Protein AF-A0A9D3NVT4-F1 (afdb_monomer_lite)

Structure (mmCIF, N/CA/C/O backbone):
data_AF-A0A9D3NVT4-F1
#
_entry.id   AF-A0A9D3NVT4-F1
#
loop_
_atom_site.group_PDB
_atom_site.id
_atom_site.type_symbol
_atom_site.label_atom_id
_atom_site.label_alt_id
_atom_site.label_comp_id
_atom_site.label_asym_id
_atom_site.label_entity_id
_atom_site.label_seq_id
_atom_site.pdbx_PDB_ins_code
_atom_site.Cartn_x
_atom_site.Cartn_y
_atom_site.Cartn_z
_atom_site.occupancy
_atom_site.B_iso_or_equiv
_atom_site.auth_seq_id
_atom_site.auth_comp_id
_atom_site.auth_asym_id
_atom_site.auth_atom_id
_atom_site.pdbx_PDB_model_num
ATOM 1 N N . MET A 1 1 ? -10.603 9.065 -17.003 1.00 67.75 1 MET A N 1
ATOM 2 C CA . MET A 1 1 ? -11.390 10.242 -16.588 1.00 67.75 1 MET A CA 1
ATOM 3 C C . MET A 1 1 ? -10.645 11.050 -15.518 1.00 67.75 1 MET A C 1
ATOM 5 O O . MET A 1 1 ? -10.880 10.851 -14.325 1.00 67.75 1 MET A O 1
ATOM 9 N N . PRO A 1 2 ? -9.682 11.910 -15.901 1.00 84.25 2 PRO A N 1
ATOM 10 C CA . PRO A 1 2 ? -9.067 12.894 -14.997 1.00 84.25 2 PRO A CA 1
ATOM 11 C C . PRO A 1 2 ? -10.065 13.868 -14.336 1.00 84.25 2 PRO A C 1
ATOM 13 O O . PRO A 1 2 ? -9.849 14.287 -13.203 1.00 84.25 2 PRO A O 1
ATOM 16 N N . GLU A 1 3 ? -11.184 14.165 -14.996 1.00 94.06 3 GLU A N 1
ATOM 17 C CA . GLU A 1 3 ? -12.261 15.089 -14.600 1.00 94.06 3 GLU A CA 1
ATOM 18 C C . GLU A 1 3 ? -12.992 14.724 -13.293 1.00 94.06 3 GLU A C 1
ATOM 20 O O . GLU A 1 3 ? -13.750 15.521 -12.730 1.00 94.06 3 GLU A O 1
ATOM 25 N N . PHE A 1 4 ? -12.765 13.515 -12.785 1.00 88.06 4 PHE A N 1
ATOM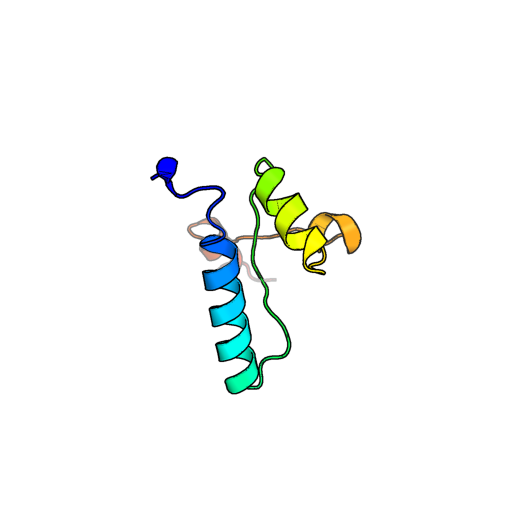 26 C CA . PHE A 1 4 ? -13.322 13.037 -11.522 1.00 88.06 4 PHE A CA 1
ATOM 27 C C . PHE A 1 4 ? -12.333 13.070 -10.353 1.00 88.06 4 PHE A C 1
ATOM 29 O O . PHE A 1 4 ? -12.700 12.734 -9.222 1.00 88.06 4 PHE A O 1
ATOM 36 N N . ARG A 1 5 ? -11.085 13.496 -10.577 1.00 85.62 5 ARG A N 1
ATOM 37 C CA . ARG A 1 5 ? -10.127 13.694 -9.483 1.00 85.62 5 ARG A CA 1
ATOM 38 C C . ARG A 1 5 ? -10.557 14.843 -8.567 1.00 85.62 5 ARG A C 1
ATOM 40 O O . ARG A 1 5 ? -11.346 15.700 -8.945 1.00 85.62 5 ARG A O 1
ATOM 47 N N . GLY A 1 6 ? -10.087 14.816 -7.320 1.00 83.56 6 GLY A N 1
ATOM 48 C CA . GLY A 1 6 ? -10.439 15.814 -6.300 1.00 83.56 6 GLY A CA 1
ATOM 49 C C . GLY A 1 6 ? -11.860 15.695 -5.729 1.00 83.56 6 GLY A C 1
ATOM 50 O O . GLY A 1 6 ? -12.163 16.333 -4.729 1.00 83.56 6 GLY A O 1
ATOM 51 N N . LYS A 1 7 ? -12.722 14.831 -6.284 1.00 89.00 7 LYS A N 1
ATOM 52 C CA . LYS A 1 7 ? -14.120 14.650 -5.840 1.00 89.00 7 LYS A CA 1
ATOM 53 C C . LYS A 1 7 ? -14.306 13.592 -4.748 1.00 89.00 7 LYS A C 1
ATOM 55 O O . LYS A 1 7 ? -15.398 13.069 -4.569 1.00 89.00 7 LYS A O 1
ATOM 60 N N . SER A 1 8 ? -13.238 13.213 -4.047 1.00 87.25 8 SER A N 1
ATOM 61 C CA . SER A 1 8 ? -13.259 12.196 -2.977 1.00 87.25 8 SER A CA 1
ATOM 62 C C . SER A 1 8 ? -13.778 10.799 -3.369 1.00 87.25 8 SER A C 1
ATOM 64 O O . SER A 1 8 ? -14.000 9.964 -2.496 1.00 87.25 8 SER A O 1
ATOM 66 N N . ILE A 1 9 ? -13.901 10.486 -4.663 1.00 90.56 9 ILE A N 1
ATOM 67 C CA . ILE A 1 9 ? -14.397 9.181 -5.140 1.00 90.56 9 ILE A CA 1
ATOM 68 C C . ILE A 1 9 ? -13.481 8.036 -4.687 1.00 90.56 9 ILE A C 1
ATOM 70 O O . ILE A 1 9 ? -13.961 7.034 -4.164 1.00 90.56 9 ILE A O 1
ATOM 74 N N . GLY A 1 10 ? -12.159 8.208 -4.802 1.00 87.31 10 GLY A N 1
ATOM 75 C CA . GLY A 1 10 ? -11.193 7.214 -4.316 1.00 87.31 10 GLY A CA 1
ATOM 76 C C . GLY A 1 10 ? -11.305 6.969 -2.807 1.00 87.31 10 GLY A C 1
ATOM 77 O O . GLY A 1 10 ? -11.258 5.827 -2.361 1.00 87.31 10 GLY A O 1
ATOM 78 N N . LYS A 1 11 ? -11.561 8.025 -2.022 1.00 88.56 11 LYS A N 1
ATOM 79 C CA . LYS A 1 11 ? -11.803 7.913 -0.576 1.00 88.56 11 LYS A CA 1
ATOM 80 C C . LYS A 1 11 ? -13.068 7.111 -0.277 1.00 88.56 11 LYS A C 1
ATOM 82 O O . LYS A 1 11 ? -13.041 6.238 0.587 1.00 88.56 11 LYS A O 1
ATOM 87 N N . ALA A 1 12 ? -14.158 7.391 -0.990 1.00 93.50 12 ALA A N 1
ATOM 88 C CA . ALA A 1 12 ? -15.418 6.671 -0.828 1.00 93.50 12 ALA A CA 1
ATOM 89 C C . ALA A 1 12 ? -15.264 5.181 -1.171 1.00 93.50 12 ALA A C 1
ATOM 91 O O . ALA A 1 12 ? -15.712 4.328 -0.404 1.00 93.50 12 ALA A O 1
ATOM 92 N N . LEU A 1 13 ? -14.563 4.869 -2.267 1.00 93.69 13 LEU A N 1
ATOM 93 C CA . LEU A 1 13 ? -14.257 3.497 -2.666 1.00 93.69 13 LEU A CA 1
ATOM 94 C C . LEU A 1 13 ? -13.475 2.757 -1.574 1.00 93.69 13 LEU A C 1
ATOM 96 O O . LEU A 1 13 ? -13.917 1.713 -1.100 1.00 93.69 13 LEU A O 1
ATOM 100 N N . MET A 1 14 ? -12.351 3.321 -1.128 1.00 94.31 14 MET A N 1
ATOM 101 C CA . MET A 1 14 ? -11.489 2.682 -0.129 1.00 94.31 14 MET A CA 1
ATOM 102 C C . MET A 1 14 ? -12.187 2.534 1.225 1.00 94.31 14 MET A C 1
ATOM 104 O O . MET A 1 14 ? -12.062 1.498 1.877 1.00 94.31 14 MET A O 1
ATOM 108 N N . SER A 1 15 ? -12.999 3.519 1.621 1.00 94.50 15 SER A N 1
ATOM 109 C CA . SER A 1 15 ? -13.839 3.414 2.817 1.00 94.50 15 SER A CA 1
ATOM 110 C C . SER A 1 15 ? -14.836 2.261 2.705 1.00 94.50 15 SER A C 1
ATOM 112 O O . SER A 1 15 ? -14.985 1.490 3.653 1.00 94.50 15 SER A O 1
ATOM 114 N N . LYS A 1 16 ? -15.482 2.089 1.545 1.00 97.81 16 LYS A N 1
ATOM 115 C CA . LYS A 1 16 ? -16.431 0.993 1.338 1.00 97.81 16 LYS A CA 1
ATOM 116 C C . LYS A 1 16 ? -15.745 -0.373 1.385 1.00 97.81 16 LYS A C 1
ATOM 118 O O . LYS A 1 16 ? -16.280 -1.279 2.018 1.00 97.81 16 LYS A O 1
ATOM 123 N N . VAL A 1 17 ? -14.556 -0.508 0.795 1.00 97.25 17 VAL A N 1
ATOM 124 C CA . VAL A 1 17 ? -13.747 -1.738 0.879 1.00 97.25 17 VAL A CA 1
ATOM 125 C C . VAL A 1 17 ? -13.397 -2.061 2.334 1.00 97.25 17 VAL A C 1
ATOM 127 O O . VAL A 1 17 ? -13.636 -3.180 2.780 1.00 97.25 17 VAL A O 1
ATOM 130 N N . ALA A 1 18 ? -12.923 -1.081 3.107 1.00 96.88 18 ALA A N 1
ATOM 131 C CA . ALA A 1 18 ? -12.606 -1.279 4.522 1.00 96.88 18 ALA A CA 1
ATOM 132 C C . ALA A 1 18 ? -13.842 -1.665 5.360 1.00 96.88 18 ALA A C 1
ATOM 134 O O . ALA A 1 18 ? -13.751 -2.522 6.237 1.00 96.88 18 ALA A O 1
ATOM 135 N N . GLN A 1 19 ? -15.015 -1.083 5.075 1.00 98.12 19 GLN A N 1
ATOM 136 C CA . GLN A 1 19 ? -16.275 -1.466 5.727 1.00 98.12 19 GLN A CA 1
ATOM 137 C C . GLN A 1 19 ? -16.646 -2.928 5.449 1.00 98.12 19 GLN A C 1
ATOM 139 O O . GLN A 1 19 ? -17.065 -3.625 6.372 1.00 98.12 19 GLN A O 1
ATOM 144 N N . LEU A 1 20 ? -16.494 -3.382 4.201 1.00 98.44 20 LEU A N 1
ATOM 145 C CA . LEU A 1 20 ? -16.752 -4.771 3.814 1.00 98.44 20 LEU A CA 1
ATOM 146 C C . LEU A 1 20 ? -15.752 -5.726 4.471 1.00 98.44 20 LEU A C 1
ATOM 148 O O . LEU A 1 20 ? -16.167 -6.727 5.044 1.00 98.44 20 LEU A O 1
ATOM 152 N N . GLY A 1 21 ? -14.461 -5.382 4.470 1.00 98.19 21 GLY A N 1
ATOM 153 C CA . GLY A 1 21 ? -13.427 -6.158 5.157 1.00 98.19 21 GLY A CA 1
ATOM 154 C C . GLY A 1 21 ? -13.723 -6.306 6.648 1.00 98.19 21 GLY A C 1
ATOM 155 O O . GLY A 1 21 ? -13.722 -7.416 7.168 1.00 98.19 21 GLY A O 1
ATOM 156 N N . ARG A 1 22 ? -14.093 -5.211 7.323 1.00 98.19 22 ARG A N 1
ATOM 157 C CA . ARG A 1 22 ? -14.498 -5.250 8.734 1.00 98.19 22 ARG A CA 1
ATOM 158 C C . ARG A 1 22 ? -15.699 -6.171 8.967 1.00 98.19 22 ARG A C 1
ATOM 160 O O . ARG A 1 22 ? -15.699 -6.923 9.934 1.00 98.19 22 ARG A O 1
ATOM 167 N N . ALA A 1 23 ? -16.710 -6.124 8.097 1.00 98.56 23 ALA A N 1
ATOM 168 C CA . ALA A 1 23 ? -17.872 -7.012 8.189 1.00 98.56 23 ALA A CA 1
ATOM 169 C C . ALA A 1 23 ? -17.508 -8.494 7.970 1.00 98.56 23 ALA A C 1
ATOM 171 O O . ALA A 1 23 ? -18.166 -9.368 8.523 1.00 98.56 23 ALA A O 1
ATOM 172 N N . ALA A 1 24 ? -16.442 -8.768 7.215 1.00 98.31 24 ALA A N 1
ATOM 173 C CA . ALA A 1 24 ? -15.891 -10.103 6.993 1.00 98.31 24 ALA A CA 1
ATOM 174 C C . ALA A 1 24 ? -14.878 -10.551 8.071 1.00 98.31 24 ALA A C 1
ATOM 176 O O . ALA A 1 24 ? -14.268 -11.607 7.932 1.00 98.31 24 ALA A O 1
ATOM 177 N N . GLY A 1 25 ? -14.665 -9.762 9.132 1.00 98.38 25 GLY A N 1
ATOM 178 C CA . GLY A 1 25 ? -13.695 -10.068 10.191 1.00 98.38 25 GLY A CA 1
ATOM 179 C C . GLY A 1 25 ? -12.240 -9.725 9.848 1.00 98.38 25 GLY A C 1
ATOM 180 O O . GLY A 1 25 ? -11.336 -10.048 10.616 1.00 98.38 25 GLY A O 1
ATOM 181 N N . CYS A 1 26 ? -11.985 -9.048 8.726 1.00 98.25 26 CYS A N 1
ATOM 182 C CA . CYS A 1 26 ? -10.658 -8.541 8.400 1.00 98.25 26 CYS A CA 1
ATOM 183 C C . CYS A 1 26 ? -10.315 -7.324 9.268 1.00 98.25 26 CYS A C 1
ATOM 185 O O . CYS A 1 26 ? -11.142 -6.440 9.495 1.00 98.25 26 CYS A O 1
ATOM 187 N N . THR A 1 27 ? -9.056 -7.241 9.687 1.00 95.94 27 THR A N 1
ATOM 188 C CA . THR A 1 27 ? -8.530 -6.138 10.509 1.00 95.94 27 THR A CA 1
ATOM 189 C C . THR A 1 27 ? -7.565 -5.231 9.750 1.00 95.94 27 THR A C 1
ATOM 191 O O . THR A 1 27 ? -7.123 -4.220 10.288 1.00 95.94 27 THR A O 1
ATOM 194 N 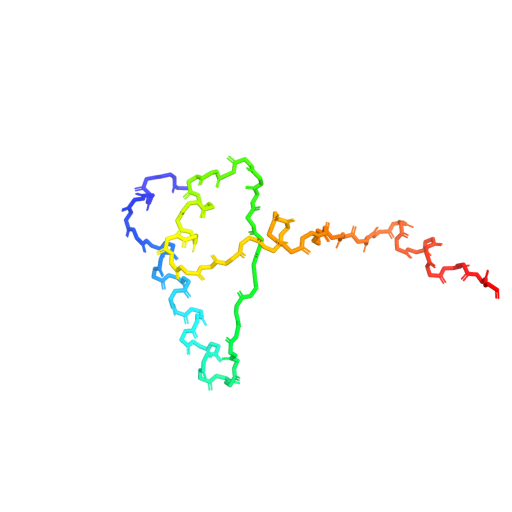N . GLN A 1 28 ? -7.228 -5.578 8.505 1.00 94.50 28 GLN A N 1
ATOM 195 C CA . GLN A 1 28 ? -6.195 -4.909 7.720 1.00 94.50 28 GLN A CA 1
ATOM 196 C C . GLN A 1 28 ? -6.604 -4.797 6.252 1.00 94.50 28 GLN A C 1
ATOM 198 O O . GLN A 1 28 ? -7.356 -5.624 5.733 1.00 94.50 28 GLN A O 1
ATOM 203 N N . LEU A 1 29 ? -6.067 -3.778 5.583 1.00 94.19 29 LEU A N 1
ATOM 204 C CA . LEU A 1 29 ? -6.178 -3.581 4.145 1.00 94.19 29 LEU A CA 1
ATOM 205 C C . LEU A 1 29 ? -4.775 -3.343 3.584 1.00 94.19 29 LEU A C 1
ATOM 207 O O . LEU A 1 29 ? -4.166 -2.319 3.877 1.00 94.19 29 LEU A O 1
ATOM 211 N N . ASN A 1 30 ? -4.289 -4.278 2.769 1.00 93.25 30 ASN A N 1
ATOM 212 C CA . ASN A 1 30 ? -3.009 -4.158 2.074 1.00 93.25 30 ASN A CA 1
ATOM 213 C C . ASN A 1 30 ? -3.242 -3.759 0.616 1.00 93.25 30 ASN A C 1
ATOM 215 O O . ASN A 1 30 ? -4.120 -4.306 -0.051 1.00 93.25 30 ASN A O 1
ATOM 219 N N . PHE A 1 31 ? -2.459 -2.804 0.122 1.00 93.06 31 PHE A N 1
ATOM 220 C CA . PHE A 1 31 ? -2.510 -2.328 -1.258 1.00 93.06 31 P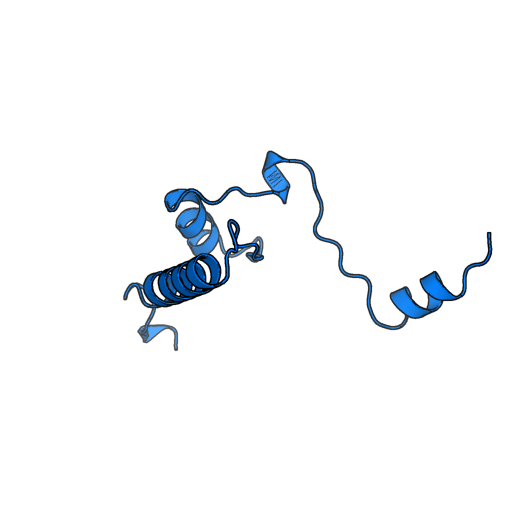HE A CA 1
ATOM 221 C C . PHE A 1 31 ? -1.169 -1.706 -1.653 1.00 93.06 31 PHE A C 1
ATOM 223 O O . PHE A 1 31 ? -0.373 -1.327 -0.796 1.00 93.06 31 PHE A O 1
ATOM 230 N N . THR A 1 32 ? -0.920 -1.600 -2.957 1.00 92.94 32 THR A N 1
ATOM 231 C CA . THR A 1 32 ? 0.305 -1.011 -3.506 1.00 92.94 32 THR A CA 1
ATOM 232 C C . THR A 1 32 ? 0.023 0.354 -4.125 1.00 92.94 32 THR A C 1
ATOM 234 O O . THR A 1 32 ? -1.023 0.590 -4.734 1.00 92.94 32 THR A O 1
ATOM 237 N N . VAL A 1 33 ? 0.974 1.273 -3.970 1.00 92.25 33 VAL A N 1
ATOM 238 C CA . VAL A 1 33 ? 0.969 2.588 -4.619 1.00 92.25 33 VAL A CA 1
ATOM 239 C C . VAL A 1 33 ? 2.223 2.680 -5.478 1.00 92.25 3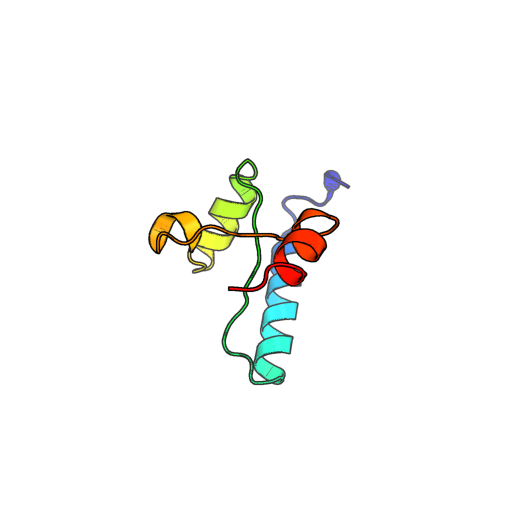3 VAL A C 1
ATOM 241 O O . VAL A 1 33 ? 3.312 2.332 -5.030 1.00 92.25 33 VAL A O 1
ATOM 244 N N . LEU A 1 34 ? 2.076 3.130 -6.725 1.00 92.38 34 LEU A N 1
ATOM 245 C CA . LEU A 1 34 ? 3.222 3.349 -7.609 1.00 92.38 34 LEU A CA 1
ATOM 246 C C . LEU A 1 34 ? 4.114 4.460 -7.044 1.00 92.38 34 LEU A C 1
ATOM 248 O O . LEU A 1 34 ? 3.608 5.508 -6.644 1.00 92.38 34 LEU A O 1
ATOM 252 N N . ASN A 1 35 ? 5.430 4.245 -7.062 1.00 89.12 35 ASN A N 1
ATOM 253 C CA . ASN A 1 35 ? 6.426 5.140 -6.460 1.00 89.12 35 ASN A CA 1
ATOM 254 C C . ASN A 1 35 ? 6.325 6.603 -6.932 1.00 89.12 35 ASN A C 1
ATOM 256 O O . ASN A 1 35 ? 6.539 7.528 -6.155 1.00 89.12 35 ASN A O 1
ATOM 260 N N . TRP A 1 36 ? 5.962 6.827 -8.192 1.00 92.62 36 TRP A N 1
ATOM 261 C CA . TRP A 1 36 ? 5.821 8.159 -8.775 1.00 92.62 36 TRP A CA 1
ATOM 262 C C . TRP A 1 36 ? 4.520 8.868 -8.372 1.00 92.62 36 TRP A C 1
ATOM 264 O O . TRP A 1 36 ? 4.378 10.072 -8.584 1.00 92.62 36 TRP A O 1
ATOM 274 N N . ASN A 1 37 ? 3.545 8.164 -7.790 1.00 91.69 37 ASN A N 1
ATOM 275 C CA . ASN A 1 37 ? 2.232 8.718 -7.466 1.00 91.69 37 ASN A CA 1
ATOM 276 C C . ASN A 1 37 ? 2.212 9.351 -6.069 1.00 91.69 37 ASN A C 1
ATOM 278 O O . ASN A 1 37 ? 1.485 8.914 -5.173 1.00 91.69 37 ASN A O 1
ATOM 282 N N . LYS A 1 38 ? 2.999 10.416 -5.900 1.00 91.00 38 LYS A N 1
ATOM 283 C CA . LYS A 1 38 ? 3.135 11.118 -4.619 1.00 91.00 38 LYS A CA 1
ATOM 284 C C . LYS A 1 38 ? 1.795 11.600 -4.057 1.00 91.00 38 LYS A C 1
ATOM 286 O O . LYS A 1 38 ? 1.541 11.437 -2.872 1.00 91.00 38 LYS A O 1
ATOM 291 N N . THR A 1 39 ? 0.892 12.090 -4.909 1.00 89.31 39 THR A N 1
ATOM 292 C CA . THR A 1 39 ? -0.450 12.520 -4.483 1.00 89.31 39 THR A CA 1
ATOM 293 C C . THR A 1 39 ? -1.256 11.390 -3.839 1.00 89.31 39 THR A C 1
ATOM 295 O O . THR A 1 39 ? -1.949 11.626 -2.854 1.00 89.31 39 THR A O 1
ATOM 298 N N . ALA A 1 40 ? -1.190 10.166 -4.374 1.00 90.25 40 ALA A N 1
ATOM 299 C CA . ALA A 1 40 ? -1.870 9.026 -3.763 1.00 90.25 40 ALA A CA 1
ATOM 300 C C . ALA A 1 40 ? -1.157 8.550 -2.492 1.00 90.25 40 ALA A C 1
ATOM 302 O O . ALA A 1 40 ? -1.830 8.211 -1.523 1.00 90.25 40 ALA A O 1
ATOM 303 N N . LEU A 1 41 ? 0.180 8.549 -2.481 1.00 92.69 41 LEU A N 1
ATOM 304 C CA . LEU A 1 41 ? 0.960 8.184 -1.299 1.00 92.69 41 LEU A CA 1
ATOM 305 C C . LEU A 1 41 ? 0.625 9.104 -0.116 1.00 92.69 41 LEU A C 1
ATOM 307 O O . LEU A 1 41 ? 0.184 8.624 0.926 1.00 92.69 41 LEU A O 1
ATOM 311 N N . ASP A 1 42 ? 0.735 10.419 -0.313 1.00 91.06 42 ASP A N 1
ATOM 312 C CA . ASP A 1 42 ? 0.441 11.424 0.712 1.00 91.06 42 ASP A CA 1
ATOM 313 C C . ASP A 1 42 ? -1.030 11.329 1.176 1.00 91.06 42 ASP A C 1
ATOM 315 O O . ASP A 1 42 ? -1.327 11.480 2.361 1.00 91.06 42 ASP A O 1
ATOM 319 N N . PHE A 1 43 ? -1.962 11.018 0.266 1.00 89.69 43 PHE A N 1
ATOM 320 C CA . PHE A 1 43 ? -3.360 10.747 0.611 1.00 89.69 43 PHE A CA 1
ATOM 321 C C . PHE A 1 43 ? -3.480 9.577 1.602 1.00 89.69 43 PHE A C 1
ATOM 323 O O . PHE A 1 43 ? -3.998 9.756 2.701 1.00 89.69 43 PHE A O 1
ATOM 330 N N . TYR A 1 44 ? -2.952 8.395 1.279 1.00 92.31 44 TYR A N 1
ATOM 331 C CA . TYR A 1 44 ? -3.102 7.226 2.153 1.00 92.31 44 TYR A CA 1
ATOM 332 C C . TYR A 1 44 ? -2.371 7.367 3.494 1.00 92.31 44 TYR A C 1
ATOM 334 O O . TYR A 1 44 ? -2.905 6.927 4.518 1.00 92.31 44 TYR A O 1
ATOM 342 N N . LEU A 1 45 ? -1.212 8.034 3.516 1.00 93.25 45 LEU A N 1
ATOM 343 C CA . LEU A 1 45 ? -0.500 8.369 4.755 1.00 93.25 45 LEU A CA 1
ATOM 344 C C . LEU A 1 45 ? -1.362 9.249 5.675 1.00 93.25 45 LEU A C 1
ATOM 346 O O . LEU A 1 45 ? -1.526 8.934 6.852 1.00 93.25 45 LEU A O 1
ATOM 350 N N . ASN A 1 46 ? -2.026 10.277 5.134 1.00 91.38 46 ASN A N 1
ATOM 351 C CA . ASN A 1 46 ? -2.942 11.139 5.897 1.00 91.38 46 ASN A CA 1
ATOM 352 C C . ASN A 1 46 ? -4.181 10.401 6.439 1.00 91.38 46 ASN A C 1
ATOM 354 O O . ASN A 1 46 ? -4.944 10.949 7.236 1.00 91.38 46 ASN A O 1
ATOM 358 N N . GLN A 1 47 ? -4.445 9.181 5.976 1.00 89.12 47 GLN A N 1
ATOM 359 C CA . GLN A 1 47 ? -5.531 8.323 6.450 1.00 89.12 47 GLN A CA 1
ATOM 360 C C . GLN A 1 47 ? -5.052 7.275 7.468 1.00 89.12 47 GLN A C 1
ATOM 362 O O . GLN A 1 47 ? -5.839 6.420 7.868 1.00 89.12 47 GLN A O 1
ATOM 367 N N . GLY A 1 48 ? -3.790 7.353 7.903 1.00 91.81 48 GLY A N 1
ATOM 368 C CA . GLY A 1 48 ? -3.188 6.447 8.882 1.00 91.81 48 GLY A CA 1
ATOM 369 C C . GLY A 1 48 ? -2.593 5.174 8.276 1.00 91.81 48 GLY A C 1
ATOM 370 O O . GLY A 1 48 ? -2.262 4.251 9.016 1.00 91.81 48 GLY A O 1
ATOM 371 N N . SER A 1 49 ? -2.458 5.097 6.946 1.00 93.88 49 SER A N 1
ATOM 372 C CA . SER A 1 49 ? -1.747 3.981 6.306 1.00 93.88 49 SER A CA 1
ATOM 373 C C . SER A 1 49 ? -0.242 4.100 6.550 1.00 93.88 49 SER A C 1
ATOM 375 O O . SER A 1 49 ? 0.277 5.199 6.728 1.00 93.88 49 SER A O 1
ATOM 377 N N . THR A 1 50 ? 0.467 2.974 6.522 1.00 92.94 50 THR A N 1
ATOM 378 C CA . THR A 1 50 ? 1.927 2.923 6.690 1.00 92.94 50 THR A CA 1
ATOM 379 C C . THR A 1 50 ? 2.580 2.464 5.390 1.00 92.94 50 THR A C 1
ATOM 381 O O . THR A 1 50 ? 2.150 1.469 4.807 1.00 92.94 50 THR A O 1
ATOM 384 N N . ASP A 1 51 ? 3.627 3.164 4.945 1.00 92.25 51 ASP A N 1
ATOM 385 C CA . ASP A 1 51 ? 4.480 2.700 3.846 1.00 92.25 51 ASP A CA 1
ATOM 386 C C . ASP A 1 51 ? 5.410 1.596 4.358 1.00 92.25 51 ASP A C 1
ATOM 388 O O . ASP A 1 51 ? 6.432 1.853 4.991 1.00 92.25 51 ASP A O 1
ATOM 392 N N . VAL A 1 52 ? 5.031 0.347 4.100 1.00 90.00 52 VAL A N 1
ATOM 393 C CA . VAL A 1 52 ? 5.782 -0.840 4.523 1.00 90.00 52 VAL A CA 1
ATOM 394 C C . VAL A 1 52 ? 7.168 -0.901 3.871 1.00 90.00 52 VAL A C 1
ATOM 396 O O . VAL A 1 52 ? 8.117 -1.354 4.510 1.00 90.00 52 VAL A O 1
ATOM 399 N N . THR A 1 53 ? 7.316 -0.423 2.632 1.00 85.88 53 THR A N 1
ATOM 400 C CA . THR A 1 53 ? 8.599 -0.488 1.926 1.00 85.88 53 THR A CA 1
ATOM 401 C C . THR A 1 53 ? 9.609 0.475 2.517 1.00 85.88 53 THR A C 1
ATOM 403 O O . THR A 1 53 ? 10.735 0.072 2.806 1.00 85.88 53 THR A O 1
ATOM 406 N N . SER A 1 54 ? 9.196 1.713 2.773 1.00 82.94 54 SER A N 1
ATOM 407 C CA . SER A 1 54 ? 10.084 2.721 3.354 1.00 82.94 54 SER A CA 1
ATOM 408 C C . SER A 1 54 ? 10.284 2.537 4.863 1.00 82.94 54 SER A C 1
ATOM 410 O O . SER A 1 54 ? 11.392 2.727 5.356 1.00 82.94 54 SER A O 1
ATOM 412 N N . ASN A 1 55 ? 9.241 2.148 5.610 1.00 83.69 55 ASN A N 1
ATOM 413 C CA . ASN A 1 55 ? 9.278 2.177 7.079 1.00 83.69 55 ASN A CA 1
ATOM 414 C C . ASN A 1 55 ? 9.713 0.855 7.718 1.00 83.69 55 ASN A C 1
ATOM 416 O O . ASN A 1 55 ? 10.245 0.866 8.825 1.00 83.69 55 ASN A O 1
ATOM 420 N N . LEU A 1 56 ? 9.452 -0.280 7.065 1.00 84.38 56 LEU A N 1
ATOM 421 C CA . LEU A 1 56 ? 9.725 -1.609 7.624 1.00 84.38 56 LEU A CA 1
ATOM 422 C C . LEU A 1 56 ? 10.837 -2.357 6.870 1.00 84.38 56 LEU A C 1
ATOM 424 O O . LEU A 1 56 ? 11.207 -3.454 7.276 1.00 84.38 56 LEU A O 1
ATOM 428 N N . GLY A 1 57 ? 11.383 -1.770 5.797 1.00 83.69 57 GLY A N 1
ATOM 429 C CA . GLY A 1 57 ? 12.513 -2.323 5.043 1.00 83.69 57 GLY A CA 1
ATOM 430 C C . GLY A 1 57 ? 12.167 -3.504 4.131 1.00 83.69 57 GLY A C 1
ATOM 431 O O . GLY A 1 57 ? 13.067 -4.215 3.687 1.00 83.69 57 GLY A O 1
ATOM 432 N N . TYR A 1 58 ? 10.883 -3.739 3.843 1.00 83.56 58 TYR A N 1
ATOM 433 C CA . TYR A 1 58 ? 10.452 -4.830 2.964 1.00 83.56 58 TYR A CA 1
ATOM 434 C C . TYR A 1 58 ? 10.340 -4.387 1.502 1.00 83.56 58 TYR A C 1
ATOM 436 O O . TYR A 1 58 ? 9.708 -3.382 1.181 1.00 83.56 58 TYR A O 1
ATOM 444 N N . HIS A 1 59 ? 10.850 -5.195 0.575 1.00 84.19 59 HIS A N 1
ATOM 445 C CA . HIS A 1 59 ? 10.615 -4.987 -0.854 1.00 84.19 59 HIS A CA 1
ATOM 446 C C . HIS A 1 59 ? 9.361 -5.728 -1.327 1.00 84.19 59 HIS A C 1
ATOM 448 O O . HIS A 1 59 ? 9.132 -6.883 -0.968 1.00 84.19 59 HIS A O 1
ATOM 454 N N . TYR A 1 60 ? 8.564 -5.076 -2.178 1.00 86.88 60 TYR A N 1
ATOM 455 C CA . TYR A 1 60 ? 7.520 -5.764 -2.934 1.00 86.88 60 TYR A CA 1
ATOM 456 C C . TYR A 1 60 ? 8.168 -6.630 -4.021 1.00 86.88 60 TYR A C 1
ATOM 458 O O . TYR A 1 60 ? 8.853 -6.108 -4.901 1.00 86.88 60 TYR A O 1
ATOM 466 N N . MET A 1 61 ? 7.935 -7.942 -3.965 1.00 90.62 61 MET A N 1
ATOM 467 C CA . MET A 1 61 ? 8.482 -8.915 -4.910 1.00 90.62 61 MET A CA 1
ATOM 468 C C . MET A 1 61 ? 7.355 -9.545 -5.727 1.00 90.62 61 MET A C 1
ATOM 470 O O . MET A 1 61 ? 6.329 -9.942 -5.177 1.00 90.62 61 MET A O 1
ATOM 474 N N . TYR A 1 62 ? 7.560 -9.680 -7.036 1.00 92.44 62 TYR A N 1
ATOM 475 C CA . TYR A 1 62 ? 6.620 -10.344 -7.935 1.00 92.44 62 TYR A CA 1
ATOM 476 C C . TYR A 1 62 ? 7.377 -11.329 -8.830 1.00 92.44 62 TYR A C 1
ATOM 478 O O . TYR A 1 62 ? 8.113 -10.926 -9.727 1.00 92.44 62 TYR A O 1
ATOM 486 N N . CYS A 1 63 ? 7.230 -12.625 -8.550 1.00 95.31 63 CYS A N 1
ATOM 487 C CA . CYS A 1 63 ? 7.826 -13.705 -9.333 1.00 95.31 63 CYS A CA 1
ATOM 488 C C . CYS A 1 63 ? 6.751 -14.310 -10.235 1.00 95.31 63 CYS A C 1
ATOM 490 O O . CYS A 1 63 ? 5.769 -14.862 -9.739 1.00 95.31 63 CYS A O 1
ATOM 492 N N . HIS A 1 64 ? 6.909 -14.180 -11.550 1.00 96.94 64 HIS A N 1
ATOM 493 C CA . HIS A 1 64 ? 5.920 -14.655 -12.512 1.00 96.94 64 HIS A CA 1
ATOM 494 C C . HIS A 1 64 ? 6.577 -15.157 -13.804 1.00 96.94 64 HIS A C 1
ATOM 496 O O . HIS A 1 64 ? 7.757 -14.901 -14.055 1.00 96.94 64 HIS A O 1
ATOM 502 N N . GLY A 1 65 ? 5.796 -15.861 -14.630 1.00 96.38 65 GLY A N 1
ATOM 503 C CA . GLY A 1 65 ? 6.229 -16.347 -15.943 1.00 96.38 65 GLY A CA 1
ATOM 504 C C . GLY A 1 65 ? 7.442 -17.272 -15.857 1.00 96.38 65 GLY A C 1
ATOM 505 O O . GLY A 1 65 ? 7.553 -18.085 -14.940 1.00 96.38 65 GLY A O 1
ATOM 506 N N . ASP A 1 66 ? 8.372 -17.116 -16.793 1.00 96.94 66 ASP A N 1
ATOM 507 C CA . ASP A 1 66 ? 9.571 -17.954 -16.890 1.00 96.94 66 ASP A CA 1
ATOM 508 C C . ASP A 1 66 ? 10.432 -17.922 -15.623 1.00 96.94 66 ASP A C 1
ATOM 510 O O . ASP A 1 66 ? 11.052 -18.924 -15.276 1.00 96.94 66 ASP A O 1
ATOM 514 N N . ALA A 1 67 ? 10.475 -16.787 -14.914 1.00 96.38 67 ALA A N 1
ATOM 515 C CA . ALA A 1 67 ? 11.217 -16.675 -13.660 1.00 96.38 67 ALA A CA 1
ATOM 516 C C . ALA A 1 67 ? 10.624 -17.577 -12.567 1.00 96.38 67 ALA A C 1
ATOM 518 O O . ALA A 1 67 ? 11.375 -18.167 -11.793 1.00 96.38 67 ALA A O 1
ATOM 519 N N . PHE A 1 68 ? 9.295 -17.721 -12.540 1.00 97.31 68 PHE A N 1
ATOM 520 C CA . PHE A 1 68 ? 8.605 -18.626 -11.625 1.00 97.31 68 PHE A CA 1
ATOM 521 C C . PHE A 1 68 ? 8.863 -20.093 -11.984 1.00 97.31 68 PHE A C 1
ATOM 523 O O . PHE A 1 68 ? 9.240 -20.862 -11.106 1.00 97.31 68 PHE A O 1
ATOM 530 N N . GLN A 1 69 ? 8.739 -20.465 -13.265 1.00 97.88 69 GLN A N 1
ATOM 531 C CA . GLN A 1 69 ? 8.980 -21.846 -13.717 1.00 97.88 69 GLN A CA 1
ATOM 532 C C . GLN A 1 69 ? 10.415 -22.290 -13.400 1.00 97.88 69 GLN A C 1
ATO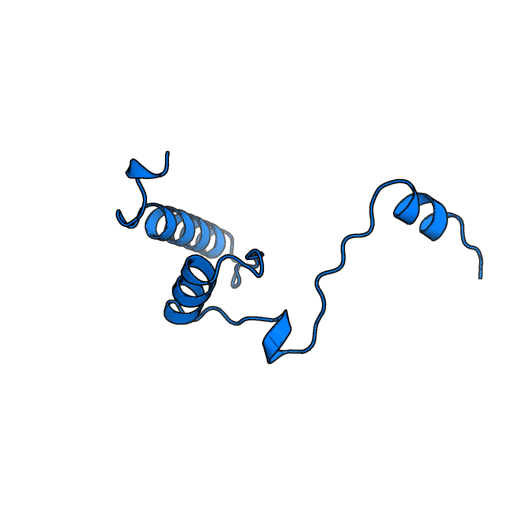M 534 O O . GLN A 1 69 ? 10.630 -23.280 -12.711 1.00 97.88 69 GLN A O 1
ATOM 539 N N . LYS A 1 70 ? 11.405 -21.464 -13.761 1.00 96.56 70 LYS A N 1
ATOM 540 C CA . LYS A 1 70 ? 12.820 -21.728 -13.457 1.00 96.56 70 LYS A CA 1
ATOM 541 C C . LYS A 1 70 ? 13.113 -21.845 -11.966 1.00 96.56 70 LYS A C 1
ATOM 543 O O . LYS A 1 70 ? 14.085 -22.494 -11.602 1.00 96.56 70 LYS A O 1
ATOM 548 N N . LEU A 1 71 ? 12.364 -21.144 -11.113 1.00 96.44 71 LEU A N 1
ATOM 549 C CA . LEU A 1 71 ? 12.528 -21.256 -9.667 1.00 96.44 71 LEU A CA 1
ATOM 550 C C . LEU A 1 71 ? 11.936 -22.571 -9.143 1.00 96.44 71 LEU A C 1
ATOM 552 O O . LEU A 1 71 ? 12.529 -23.157 -8.244 1.00 96.44 71 LEU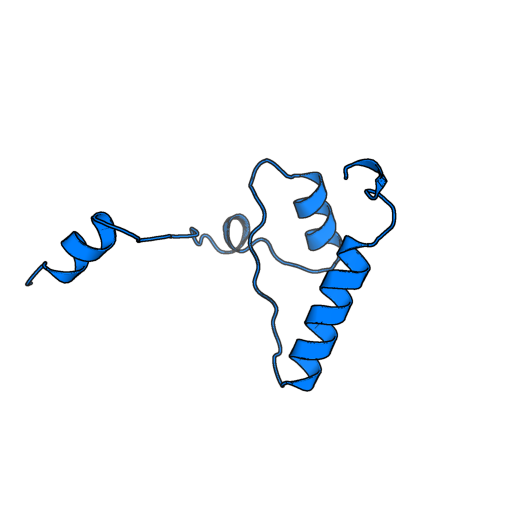 A O 1
ATOM 556 N N . ALA A 1 72 ? 10.810 -23.022 -9.704 1.00 95.75 72 ALA A N 1
ATOM 557 C CA . ALA A 1 72 ? 10.149 -24.273 -9.336 1.00 95.75 72 ALA A CA 1
ATOM 558 C C . ALA A 1 72 ? 10.966 -25.519 -9.721 1.00 95.75 72 ALA A C 1
ATOM 560 O O . ALA A 1 72 ? 10.966 -26.490 -8.974 1.00 95.75 72 ALA A O 1
ATOM 561 N N . ASP A 1 73 ? 11.702 -25.464 -10.833 1.00 97.19 73 ASP A N 1
ATOM 562 C CA . ASP A 1 73 ? 12.495 -26.593 -11.343 1.00 97.19 73 ASP A CA 1
ATOM 563 C C . ASP A 1 73 ? 13.875 -26.755 -10.662 1.00 97.19 73 ASP A C 1
ATOM 565 O O . ASP A 1 73 ? 14.660 -27.621 -11.050 1.00 97.19 73 ASP A O 1
ATOM 569 N N . LYS A 1 74 ? 14.229 -25.914 -9.677 1.00 92.12 74 LYS A N 1
ATOM 570 C CA . LYS A 1 74 ? 15.505 -26.042 -8.948 1.00 92.12 74 LYS A CA 1
ATOM 571 C C . LYS A 1 74 ? 15.413 -27.115 -7.863 1.00 92.12 74 LYS A C 1
ATOM 573 O O . LYS A 1 74 ? 14.683 -26.937 -6.892 1.00 92.12 74 LYS A O 1
ATOM 578 N N . GLU A 1 75 ? 16.234 -28.156 -7.976 1.00 73.69 75 GLU A N 1
ATOM 579 C CA . GLU A 1 75 ? 16.502 -29.098 -6.881 1.00 73.69 75 GLU A CA 1
ATOM 580 C C . GLU A 1 75 ? 17.738 -28.655 -6.076 1.00 73.69 75 GLU A C 1
ATOM 582 O O . GLU A 1 75 ? 18.693 -28.116 -6.646 1.00 73.69 75 GLU A O 1
ATOM 587 N N . PHE A 1 76 ? 17.689 -28.837 -4.751 1.00 74.44 76 PHE A N 1
ATOM 588 C CA . PHE A 1 76 ? 18.739 -28.465 -3.793 1.00 74.44 76 PHE A CA 1
ATOM 589 C C . PHE A 1 76 ? 19.330 -29.701 -3.120 1.00 74.44 76 PHE A C 1
ATOM 591 O O . PHE A 1 76 ? 18.538 -30.611 -2.786 1.00 74.44 76 PHE A O 1
#

pLDDT: mean 91.51, std 5.95, range [67.75, 98.56]

Sequence (76 aa):
MPEFRGKSIGKALMSKVAQLGRAAGCTQLNFTVLNWNKTALDFYLNQGSTDVTSNLGYHYMYCHGDAFQKLADKEF

Secondary structure (DSSP, 8-state):
-GGGTTSSHHHHHHHHHHHHHHHTT---------TT-HHHHHHHHTTT---HHHHH-PPP----THHHHHHHT---

Radius of gyration: 17.16 Å; chains: 1; bounding box: 37×45×27 Å

Foldseek 3Di:
DCVCPPVCPVVVVVVVVVVVCVVVVHPDDDDDDDPPPVVVVVVVVVVVDDDCCVPVVDDDDDQDDPSVVVVVPDDD

Organism: NCBI:txid337641

InterPro domains:
  IPR000182 GNAT domain [PF00583] (2-47)
  IPR000182 GNAT domain [PS51186] (1-66)
  IPR016181 Acyl-CoA N-acyltransferase [SSF55729] (2-59)
  IPR051016 Diverse Substrate Acetyltransferase [PTHR10545] (1-73)